Protein AF-A0A917XS15-F1 (afdb_monomer_lite)

pLDDT: mean 85.76, std 12.3, range [55.0, 95.81]

Organism: NCBI:txid1004261

Secondary structure (DSSP, 8-state):
--HHHHHHHHH-HHHHHHHHH-THHHHHHHHHGGGGHHHHHHHHHHHHHHHHHHHHHHHHHHHHHHHHHHHHHHHTT-

Structure (mmCIF, N/CA/C/O backbone):
data_AF-A0A917XS15-F1
#
_entry.id   AF-A0A917XS15-F1
#
loop_
_atom_site.group_PDB
_atom_site.id
_atom_site.type_symbol
_atom_site.label_atom_id
_atom_site.label_alt_id
_atom_site.label_comp_id
_atom_site.label_asym_id
_atom_site.label_entity_id
_atom_site.label_seq_id
_atom_site.pdbx_PDB_ins_code
_atom_site.Cartn_x
_atom_site.Cartn_y
_atom_site.Cartn_z
_atom_site.occupancy
_atom_site.B_iso_or_equiv
_atom_site.auth_seq_id
_atom_site.auth_comp_id
_atom_site.auth_asym_id
_atom_site.auth_atom_id
_atom_site.pdbx_PDB_model_num
ATOM 1 N N . MET A 1 1 ? -13.075 -4.923 9.878 1.00 73.25 1 MET A N 1
ATOM 2 C CA . MET A 1 1 ? -12.364 -3.807 9.218 1.00 73.25 1 MET A CA 1
ATOM 3 C C . MET A 1 1 ? -13.409 -2.761 8.891 1.00 73.25 1 MET A C 1
ATOM 5 O O . MET A 1 1 ? -14.500 -3.145 8.487 1.00 73.25 1 MET A O 1
ATOM 9 N N . GLU A 1 2 ? -13.116 -1.488 9.129 1.00 87.12 2 GLU A N 1
ATOM 10 C CA . GLU A 1 2 ? -14.042 -0.385 8.856 1.00 87.12 2 GLU A CA 1
ATOM 11 C C . GLU A 1 2 ? -14.369 -0.283 7.356 1.00 87.12 2 GLU A C 1
ATOM 13 O O . GLU A 1 2 ? -13.505 -0.516 6.507 1.00 87.12 2 GLU A O 1
ATOM 18 N N . GLN A 1 3 ? -15.615 0.060 7.017 1.00 89.44 3 GLN A N 1
ATOM 19 C CA . GLN A 1 3 ? -16.079 0.093 5.626 1.00 89.44 3 GLN A CA 1
ATOM 20 C C . GLN A 1 3 ? -15.319 1.126 4.781 1.00 89.44 3 GLN A C 1
ATOM 22 O O . GLN A 1 3 ? -14.974 0.835 3.638 1.00 89.44 3 GLN A O 1
ATOM 27 N N . ALA A 1 4 ? -14.994 2.289 5.353 1.00 91.06 4 ALA A N 1
ATOM 28 C CA . ALA A 1 4 ? -14.209 3.325 4.682 1.00 91.06 4 ALA A CA 1
ATOM 29 C C . ALA A 1 4 ? -12.812 2.821 4.283 1.00 91.06 4 ALA A C 1
ATOM 31 O O . ALA A 1 4 ? -12.378 3.017 3.151 1.00 91.06 4 ALA A O 1
ATOM 32 N N . VAL A 1 5 ? -12.147 2.085 5.180 1.00 91.75 5 VAL A N 1
ATOM 33 C CA . VAL A 1 5 ? -10.839 1.466 4.913 1.00 91.75 5 VAL A CA 1
ATOM 34 C C . VAL A 1 5 ? -10.947 0.442 3.788 1.00 91.75 5 VAL A C 1
ATOM 36 O O . VAL A 1 5 ? -10.114 0.416 2.889 1.00 91.75 5 VAL A O 1
ATOM 39 N N . TYR A 1 6 ? -11.989 -0.389 3.794 1.00 91.19 6 TYR A N 1
ATOM 40 C CA . TYR A 1 6 ? -12.189 -1.373 2.732 1.00 91.19 6 TYR A CA 1
ATOM 41 C C . TYR A 1 6 ? -12.398 -0.720 1.356 1.00 91.19 6 TYR A C 1
ATOM 43 O O . TYR A 1 6 ? -11.810 -1.169 0.371 1.00 91.19 6 TYR A O 1
ATOM 51 N N . LEU A 1 7 ? -13.200 0.348 1.287 1.00 93.56 7 LEU A N 1
AT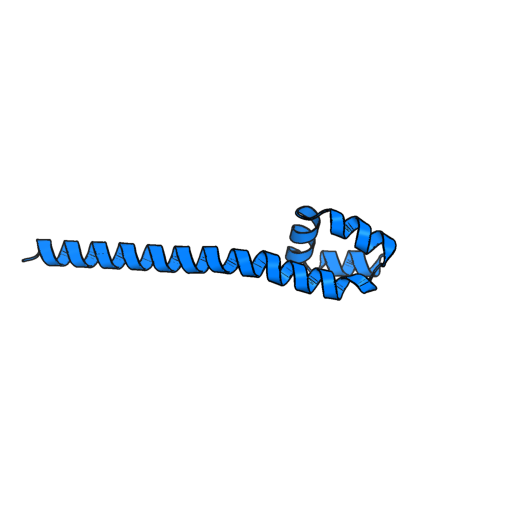OM 52 C CA . LEU A 1 7 ? -13.420 1.108 0.053 1.00 93.56 7 LEU A CA 1
ATOM 53 C C . LEU A 1 7 ? -12.123 1.760 -0.440 1.00 93.56 7 LEU A C 1
ATOM 55 O O . LEU A 1 7 ? -11.773 1.590 -1.605 1.00 93.56 7 LEU A O 1
ATOM 59 N N . TYR A 1 8 ? -11.362 2.384 0.462 1.00 93.56 8 TYR A N 1
ATOM 60 C CA . TYR A 1 8 ? -10.053 2.962 0.156 1.00 93.56 8 TYR A CA 1
ATOM 61 C C . TYR A 1 8 ? -9.085 1.936 -0.449 1.00 93.56 8 TYR A C 1
ATOM 63 O O . TYR A 1 8 ? -8.465 2.167 -1.486 1.00 93.56 8 TYR A O 1
ATOM 71 N N . LEU A 1 9 ? -8.991 0.752 0.166 1.00 92.62 9 LEU A N 1
ATOM 72 C CA . LEU A 1 9 ? -8.140 -0.326 -0.336 1.00 92.62 9 LEU A CA 1
ATOM 73 C C . LEU A 1 9 ? -8.606 -0.829 -1.705 1.00 92.62 9 LEU A C 1
ATOM 75 O O . LEU A 1 9 ? -7.777 -1.145 -2.558 1.00 92.62 9 L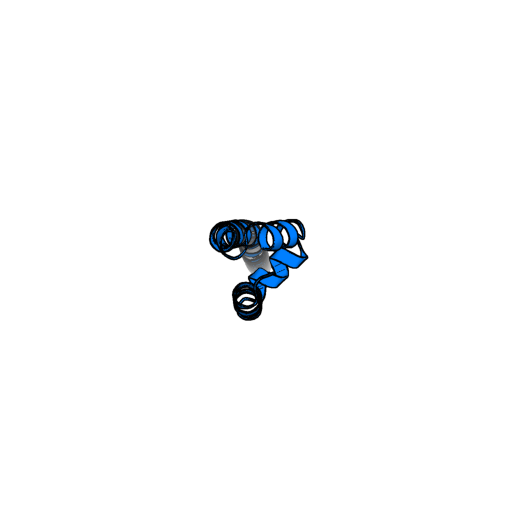EU A O 1
ATOM 79 N N . ARG A 1 10 ? -9.920 -0.887 -1.940 1.00 92.75 10 ARG A N 1
ATOM 80 C CA . ARG A 1 10 ? -10.498 -1.321 -3.218 1.00 92.75 10 ARG A CA 1
ATOM 81 C C . ARG A 1 10 ? -10.118 -0.402 -4.377 1.00 92.75 10 ARG A C 1
ATOM 83 O O . ARG A 1 10 ? -9.897 -0.902 -5.478 1.00 92.75 10 ARG A O 1
ATOM 90 N N . GLU A 1 11 ? -9.997 0.896 -4.126 1.00 94.38 11 GLU A N 1
ATOM 91 C CA . GLU A 1 11 ? -9.543 1.880 -5.116 1.00 94.38 11 GLU A CA 1
ATOM 92 C C . GLU A 1 11 ? -8.036 1.777 -5.413 1.00 94.38 11 GLU A C 1
ATOM 94 O O . GLU A 1 11 ? -7.568 2.267 -6.440 1.00 94.38 11 GLU A O 1
ATOM 99 N N . GLN A 1 12 ? -7.267 1.078 -4.567 1.00 93.56 12 GLN A N 1
ATOM 100 C CA . GLN A 1 12 ? -5.815 0.934 -4.694 1.00 93.56 12 GLN A CA 1
ATOM 101 C C . GLN A 1 12 ? -5.374 -0.528 -4.884 1.00 93.56 12 GLN A C 1
ATOM 103 O O . GLN A 1 12 ? -4.892 -1.181 -3.950 1.00 93.56 12 GLN A O 1
ATOM 108 N N . PRO A 1 13 ? -5.433 -1.064 -6.118 1.00 92.44 13 PRO A N 1
ATOM 109 C CA . PRO A 1 13 ? -5.159 -2.477 -6.384 1.00 92.44 13 PRO A CA 1
ATOM 110 C C . PRO A 1 13 ? -3.741 -2.922 -5.993 1.00 92.44 13 PRO A C 1
ATOM 112 O O . PRO A 1 13 ? -3.567 -4.047 -5.526 1.00 92.44 13 PRO A O 1
ATOM 115 N N . LYS A 1 14 ? -2.734 -2.044 -6.111 1.00 91.00 14 LYS A N 1
ATOM 116 C CA . LYS A 1 14 ? -1.351 -2.335 -5.680 1.00 91.00 14 LYS A CA 1
ATOM 117 C C . LYS A 1 14 ? -1.230 -2.503 -4.168 1.00 91.00 14 LYS A C 1
ATOM 119 O O . LYS A 1 14 ? -0.467 -3.354 -3.708 1.00 91.00 14 LYS A O 1
ATOM 124 N N . LEU A 1 15 ? -1.975 -1.698 -3.410 1.00 93.75 15 LEU A N 1
ATOM 125 C CA . LEU A 1 15 ? -2.003 -1.767 -1.954 1.00 93.75 15 LEU A CA 1
ATOM 126 C C . LEU A 1 15 ? -2.706 -3.054 -1.510 1.00 93.75 15 LEU A C 1
ATOM 128 O O . LEU A 1 15 ? -2.186 -3.777 -0.668 1.00 93.75 15 LEU A O 1
ATOM 132 N N . LEU A 1 16 ? -3.814 -3.422 -2.165 1.00 93.81 16 LEU A N 1
ATOM 133 C CA . LEU A 1 16 ? -4.461 -4.722 -1.958 1.00 93.81 16 LEU A CA 1
ATOM 134 C C . LEU A 1 16 ? -3.543 -5.904 -2.276 1.00 93.81 16 LEU A C 1
ATOM 136 O O . LEU A 1 16 ? -3.506 -6.869 -1.517 1.00 93.81 16 LEU A O 1
ATOM 140 N N . GLU A 1 17 ? -2.809 -5.861 -3.387 1.00 93.81 17 GLU A N 1
ATOM 141 C CA . GLU A 1 17 ? -1.832 -6.902 -3.714 1.00 93.81 17 GLU A CA 1
ATOM 142 C C . GLU A 1 17 ? -0.730 -6.991 -2.650 1.00 93.81 17 GLU A C 1
ATOM 144 O O . GLU A 1 17 ? -0.384 -8.090 -2.218 1.00 93.81 17 GLU A O 1
ATOM 149 N N . PHE A 1 18 ? -0.233 -5.850 -2.169 1.00 94.88 18 PHE A N 1
ATOM 150 C CA . PHE A 1 18 ? 0.759 -5.811 -1.100 1.00 94.88 18 PHE A CA 1
ATOM 151 C C . PHE A 1 18 ? 0.235 -6.457 0.187 1.00 94.88 18 PHE A C 1
ATOM 153 O O . PHE A 1 18 ? 0.896 -7.336 0.735 1.00 94.88 18 PHE A O 1
ATOM 160 N N . ILE A 1 19 ? -0.981 -6.111 0.622 1.00 94.62 19 ILE A N 1
ATOM 161 C CA . ILE A 1 19 ? -1.605 -6.710 1.813 1.00 94.62 19 ILE A CA 1
ATOM 162 C C . ILE A 1 19 ? -1.793 -8.226 1.631 1.00 94.62 19 ILE A C 1
ATOM 164 O O . ILE A 1 19 ? -1.559 -8.987 2.567 1.00 94.62 19 ILE A O 1
ATOM 168 N N . ARG A 1 20 ? -2.159 -8.699 0.429 1.00 93.88 20 ARG A N 1
ATOM 169 C CA . ARG A 1 20 ? -2.252 -10.146 0.144 1.00 93.88 20 ARG A CA 1
ATOM 170 C C . ARG A 1 20 ? -0.903 -10.853 0.272 1.00 93.88 20 ARG A C 1
ATOM 172 O O . ARG A 1 20 ? -0.862 -11.988 0.737 1.00 93.88 20 ARG A O 1
ATOM 179 N N . ARG A 1 21 ? 0.190 -10.197 -0.130 1.00 93.62 21 ARG A N 1
ATOM 180 C CA . ARG A 1 21 ? 1.561 -10.718 0.018 1.00 93.62 21 ARG A CA 1
ATOM 181 C C . ARG A 1 21 ? 2.066 -10.636 1.460 1.00 93.62 21 ARG A C 1
ATOM 183 O O . ARG A 1 21 ? 2.867 -11.471 1.861 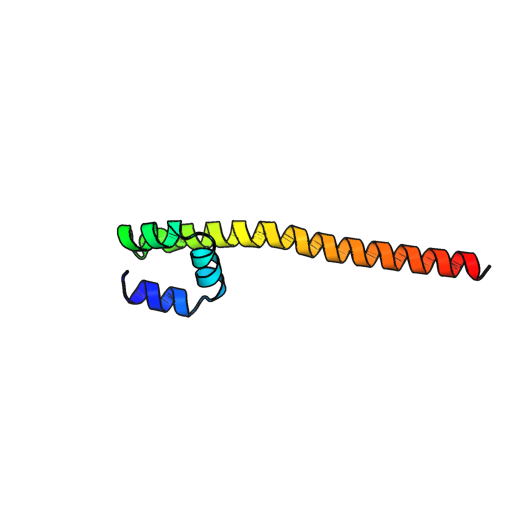1.00 93.62 21 ARG A O 1
ATOM 190 N N . GLN A 1 22 ? 1.596 -9.656 2.227 1.00 94.88 22 GLN A N 1
ATOM 191 C CA . GLN A 1 22 ? 1.991 -9.395 3.610 1.00 94.88 22 GLN A CA 1
ATOM 192 C C . GLN A 1 22 ? 0.756 -9.406 4.531 1.00 94.88 22 GLN A C 1
ATOM 194 O O . GLN A 1 22 ? 0.304 -8.355 4.994 1.00 94.88 22 GLN A O 1
ATOM 199 N N . PRO A 1 23 ? 0.194 -10.590 4.848 1.00 94.31 23 PRO A N 1
ATOM 200 C CA . PRO A 1 23 ? -1.095 -10.709 5.537 1.00 94.31 23 PRO A CA 1
ATOM 201 C C . PRO A 1 23 ? -1.100 -10.164 6.974 1.00 94.31 23 PRO A C 1
ATOM 203 O O . PRO A 1 23 ? -2.168 -9.989 7.562 1.00 94.31 23 PRO A O 1
ATOM 206 N N . ILE A 1 24 ? 0.068 -9.847 7.551 1.00 95.81 24 ILE A N 1
ATOM 207 C CA . ILE A 1 24 ? 0.176 -9.111 8.820 1.00 95.81 24 ILE A CA 1
ATOM 208 C C . ILE A 1 24 ? -0.619 -7.795 8.785 1.00 95.81 24 ILE A C 1
ATOM 210 O O . ILE A 1 24 ? -1.269 -7.452 9.772 1.00 95.81 24 ILE A O 1
ATOM 214 N N . TRP A 1 25 ? -0.679 -7.122 7.634 1.00 95.81 25 TRP A N 1
ATOM 215 C CA . TRP A 1 25 ? -1.406 -5.866 7.478 1.00 95.81 25 TRP A CA 1
ATOM 216 C C . TRP A 1 25 ? -2.912 -6.011 7.653 1.00 95.81 25 TRP A C 1
ATOM 218 O O . TRP A 1 25 ? -3.533 -5.097 8.185 1.00 95.81 25 TRP A O 1
ATOM 228 N N . TYR A 1 26 ? -3.510 -7.166 7.332 1.00 94.00 26 TYR A N 1
ATOM 229 C CA . TYR A 1 26 ? -4.917 -7.407 7.669 1.00 94.00 26 TYR A CA 1
ATOM 230 C C . TYR A 1 26 ? -5.156 -7.342 9.181 1.00 94.00 26 TYR A C 1
ATOM 232 O O . TYR A 1 26 ? -6.194 -6.843 9.611 1.00 94.00 26 TYR A O 1
ATOM 240 N N . ARG A 1 27 ? -4.194 -7.802 9.996 1.00 94.50 27 ARG A N 1
ATOM 241 C CA . ARG A 1 27 ? -4.292 -7.739 11.462 1.00 94.50 27 ARG A CA 1
ATOM 242 C C . ARG A 1 27 ? -4.154 -6.309 11.975 1.00 94.50 27 ARG A C 1
ATOM 244 O O . ARG A 1 27 ? -4.954 -5.916 12.821 1.00 94.50 27 ARG A O 1
ATOM 251 N N . TYR A 1 28 ? -3.205 -5.533 11.453 1.00 95.19 28 TYR A N 1
ATOM 252 C CA . TYR A 1 28 ? -3.055 -4.124 11.837 1.00 95.19 28 TYR A CA 1
ATOM 253 C C . TYR A 1 28 ? -4.266 -3.289 11.420 1.00 95.19 28 TYR A C 1
ATOM 255 O O . TYR A 1 28 ? -4.836 -2.585 12.247 1.00 95.19 28 TYR A O 1
ATOM 263 N N . LEU A 1 29 ? -4.755 -3.463 10.190 1.00 94.00 29 LEU A N 1
ATOM 264 C CA . LEU A 1 29 ? -5.969 -2.801 9.704 1.00 94.00 29 LEU A CA 1
ATOM 265 C C . LEU A 1 29 ? -7.211 -3.177 10.525 1.00 94.00 29 LEU A C 1
ATOM 267 O O . LEU A 1 29 ? -8.134 -2.376 10.652 1.00 94.00 29 LEU A O 1
ATOM 271 N N . LEU A 1 30 ? -7.261 -4.391 11.083 1.00 92.94 30 LEU A N 1
ATOM 272 C CA . LEU A 1 30 ? -8.359 -4.810 11.952 1.00 92.94 30 LEU A CA 1
ATOM 273 C C . LEU A 1 30 ? -8.273 -4.185 13.352 1.00 92.94 30 LEU A C 1
ATOM 275 O O . LEU A 1 30 ? -9.314 -3.860 13.914 1.00 92.94 30 LEU A O 1
ATOM 279 N N . ARG A 1 31 ? -7.065 -4.037 13.913 1.00 92.62 31 ARG A N 1
ATOM 280 C CA . ARG A 1 31 ? -6.852 -3.510 15.273 1.00 92.62 31 ARG A CA 1
ATOM 281 C C . ARG A 1 31 ? -6.858 -1.986 15.341 1.00 92.62 31 ARG A C 1
ATOM 283 O O . ARG A 1 31 ? -7.419 -1.427 16.274 1.00 92.62 31 ARG A O 1
ATOM 290 N N . GLU A 1 32 ? -6.226 -1.330 14.376 1.00 93.50 32 GLU A N 1
ATOM 291 C CA . GLU A 1 32 ? -5.945 0.112 14.405 1.00 93.50 32 GLU A CA 1
ATOM 292 C C . GLU A 1 32 ? -6.752 0.898 13.361 1.00 93.50 32 GLU A C 1
ATOM 29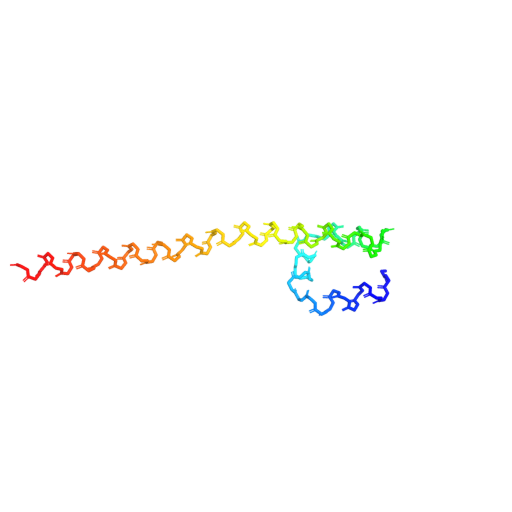4 O O . GLU A 1 32 ? -6.807 2.129 13.410 1.00 93.50 32 GLU A O 1
ATOM 299 N N . GLY A 1 33 ? -7.424 0.199 12.438 1.00 91.62 33 GLY A N 1
ATOM 300 C CA . GLY A 1 33 ? -8.288 0.811 11.432 1.00 91.62 33 GLY A CA 1
ATOM 301 C C . GLY A 1 33 ? -7.516 1.711 10.469 1.00 91.62 33 GLY A C 1
ATOM 302 O O . GLY A 1 33 ? -6.423 1.370 10.019 1.00 91.62 33 GLY A O 1
ATOM 303 N N . ALA A 1 34 ? -8.084 2.877 10.152 1.00 92.19 34 ALA A N 1
ATOM 304 C CA . ALA A 1 34 ? -7.498 3.831 9.209 1.00 92.19 34 ALA A CA 1
ATOM 305 C C . ALA A 1 34 ? -6.151 4.429 9.669 1.00 92.19 34 ALA A C 1
ATOM 307 O O . ALA A 1 34 ? -5.392 4.924 8.839 1.00 92.19 34 ALA A O 1
ATOM 308 N N . LYS A 1 35 ? -5.819 4.362 10.967 1.00 94.69 35 LYS A N 1
ATOM 309 C CA . LYS A 1 35 ? -4.586 4.953 11.522 1.00 94.69 35 LYS A CA 1
ATOM 310 C C . LYS A 1 35 ? -3.310 4.348 10.940 1.00 94.69 35 LYS A C 1
ATOM 312 O O . LYS A 1 35 ? -2.302 5.037 10.851 1.00 94.69 35 LYS A O 1
ATOM 317 N N . VAL A 1 36 ? -3.365 3.083 10.525 1.00 95.00 36 VAL A N 1
ATOM 318 C CA . VAL A 1 36 ? -2.204 2.348 10.005 1.00 95.00 36 VAL A CA 1
ATOM 319 C C . VAL A 1 36 ? -2.003 2.526 8.489 1.00 95.00 36 VAL A C 1
ATOM 321 O O . VAL A 1 36 ? -1.031 2.022 7.931 1.00 95.00 36 VAL A O 1
ATOM 324 N N . LEU A 1 37 ? -2.904 3.238 7.795 1.00 94.06 37 LEU A N 1
ATOM 325 C CA . LEU A 1 37 ? -2.825 3.442 6.341 1.00 94.06 37 LEU A CA 1
ATOM 326 C C . LEU A 1 37 ? -1.549 4.175 5.877 1.00 94.06 37 LEU A C 1
ATOM 328 O O . LEU A 1 37 ? -0.947 3.715 4.906 1.00 94.06 37 LEU A O 1
ATOM 332 N N . PRO A 1 38 ? -1.066 5.239 6.552 1.00 94.94 38 PRO A N 1
ATOM 333 C CA . PRO A 1 38 ? 0.171 5.908 6.140 1.00 94.94 38 PRO A CA 1
ATOM 334 C C . PRO A 1 38 ? 1.401 4.992 6.231 1.00 94.94 38 PRO A C 1
ATOM 336 O O . PRO A 1 38 ? 2.262 5.008 5.348 1.00 94.94 38 PRO A O 1
ATOM 339 N N . GLU A 1 39 ? 1.466 4.161 7.276 1.00 95.81 39 GLU A N 1
ATOM 340 C CA . GLU A 1 39 ? 2.528 3.164 7.472 1.00 95.81 39 GLU A CA 1
ATOM 341 C C . GLU A 1 39 ? 2.464 2.092 6.375 1.00 95.81 39 GLU A C 1
ATOM 343 O O . GLU A 1 39 ? 3.468 1.786 5.732 1.00 95.81 39 GLU A O 1
ATOM 348 N N . LEU A 1 40 ? 1.258 1.583 6.098 1.00 95.06 40 LEU A N 1
ATOM 349 C CA . LEU A 1 40 ? 0.991 0.613 5.038 1.00 95.06 40 LEU A CA 1
ATOM 350 C C . LEU A 1 40 ? 1.459 1.126 3.670 1.00 95.06 40 LEU A C 1
ATOM 352 O O . LEU A 1 40 ? 2.094 0.392 2.915 1.00 95.06 40 LEU A O 1
ATOM 356 N N . GLU A 1 41 ? 1.150 2.377 3.335 1.00 93.69 41 GLU A N 1
ATOM 357 C CA . GLU A 1 41 ? 1.561 2.994 2.073 1.00 93.69 41 GLU A CA 1
ATOM 358 C C . GLU A 1 41 ? 3.069 3.166 1.966 1.00 93.69 41 GLU A C 1
ATOM 360 O O . GLU A 1 41 ? 3.647 2.917 0.905 1.00 93.69 41 GLU A O 1
ATOM 365 N N . LYS A 1 42 ? 3.716 3.593 3.053 1.00 93.38 42 LYS A N 1
ATOM 366 C CA . LYS A 1 42 ? 5.171 3.717 3.117 1.00 93.38 42 LYS A CA 1
ATOM 367 C C . LYS A 1 42 ? 5.834 2.360 2.881 1.00 93.38 42 LYS A C 1
ATOM 369 O O . LYS A 1 42 ? 6.702 2.252 2.018 1.00 93.38 42 LYS A O 1
ATOM 374 N N . GLU A 1 43 ? 5.379 1.324 3.573 1.00 94.00 43 GLU A N 1
ATOM 375 C CA . GLU A 1 43 ? 5.915 -0.033 3.448 1.00 94.00 43 GLU A CA 1
ATOM 376 C C . GLU A 1 43 ? 5.638 -0.638 2.069 1.00 94.00 43 GLU A C 1
ATOM 378 O O . GLU A 1 43 ? 6.529 -1.229 1.457 1.00 94.00 43 GLU A O 1
ATOM 383 N N . ALA A 1 44 ? 4.458 -0.395 1.495 1.00 93.44 44 ALA A N 1
ATOM 384 C CA . ALA A 1 44 ? 4.161 -0.788 0.121 1.00 93.44 44 ALA A CA 1
ATOM 385 C C . ALA A 1 44 ? 5.093 -0.092 -0.888 1.00 93.44 44 ALA A C 1
ATOM 387 O O . ALA A 1 44 ? 5.574 -0.730 -1.827 1.00 93.44 44 ALA A O 1
ATOM 388 N N . LYS A 1 45 ? 5.386 1.203 -0.702 1.00 90.00 45 LYS A N 1
ATOM 389 C CA . LYS A 1 45 ? 6.342 1.942 -1.545 1.00 90.00 45 LYS A CA 1
ATOM 390 C C . LYS A 1 45 ? 7.752 1.378 -1.424 1.00 90.00 45 LYS A C 1
ATOM 392 O O . LYS A 1 45 ? 8.415 1.254 -2.446 1.00 90.00 45 LYS A O 1
ATOM 397 N N . VAL A 1 46 ? 8.199 1.005 -0.226 1.00 89.38 46 VAL A N 1
ATOM 398 C CA . VAL A 1 46 ? 9.508 0.362 -0.027 1.00 89.38 46 VAL A CA 1
ATOM 399 C C . VAL A 1 46 ? 9.537 -1.013 -0.697 1.00 89.38 46 VAL A C 1
ATOM 401 O O . VAL A 1 46 ? 10.444 -1.289 -1.481 1.00 89.38 46 VAL A O 1
ATOM 404 N N . PHE A 1 47 ? 8.515 -1.842 -0.474 1.00 88.62 47 PHE A N 1
ATOM 405 C CA . PHE A 1 47 ? 8.384 -3.172 -1.070 1.00 88.62 47 PHE A CA 1
ATOM 406 C C . PHE A 1 47 ? 8.429 -3.129 -2.603 1.00 88.62 47 PHE A C 1
ATOM 408 O O . PHE A 1 47 ? 9.205 -3.855 -3.232 1.00 88.62 47 PHE A O 1
ATOM 415 N N . TYR A 1 48 ? 7.641 -2.237 -3.214 1.00 85.38 48 TYR A N 1
ATOM 416 C CA . TYR A 1 48 ? 7.629 -2.068 -4.666 1.00 85.38 48 TYR A CA 1
ATOM 417 C C . TYR A 1 48 ? 8.846 -1.304 -5.197 1.00 85.38 48 TYR A C 1
ATOM 419 O O . TYR A 1 48 ? 9.296 -1.569 -6.310 1.00 85.38 48 TYR A O 1
ATOM 427 N N . GLY A 1 49 ? 9.399 -0.378 -4.414 1.00 77.50 49 GLY A N 1
ATOM 428 C CA . GLY A 1 49 ? 10.607 0.382 -4.730 1.00 77.50 49 GLY A CA 1
ATOM 429 C C . GLY A 1 49 ? 11.838 -0.516 -4.833 1.00 77.50 49 GLY A C 1
ATOM 430 O O . GLY A 1 49 ? 12.592 -0.406 -5.795 1.00 77.50 49 GLY A O 1
ATOM 431 N N . GLN A 1 50 ? 11.979 -1.497 -3.937 1.00 59.62 50 GLN A N 1
ATOM 432 C CA . GLN A 1 50 ? 13.004 -2.539 -4.062 1.00 59.62 50 GLN A CA 1
ATOM 433 C C . GLN A 1 50 ? 12.794 -3.410 -5.314 1.00 59.62 50 GLN A C 1
ATOM 435 O O . GLN A 1 50 ? 13.759 -3.801 -5.971 1.00 59.62 50 GLN A O 1
ATOM 440 N N . THR A 1 51 ? 11.542 -3.670 -5.715 1.00 56.78 51 THR A N 1
ATOM 441 C CA . THR A 1 51 ? 11.255 -4.376 -6.980 1.00 56.78 51 THR A CA 1
ATOM 442 C C . THR A 1 51 ? 11.459 -3.504 -8.226 1.00 56.78 51 THR A C 1
ATOM 444 O O . THR A 1 51 ? 11.615 -4.044 -9.324 1.00 56.78 51 THR A O 1
ATOM 447 N N . PHE A 1 52 ? 11.486 -2.172 -8.101 1.00 55.00 52 PHE A N 1
ATOM 448 C CA . PHE A 1 52 ? 11.828 -1.271 -9.206 1.00 55.00 52 PHE A CA 1
ATOM 449 C C . PHE A 1 52 ? 13.308 -1.370 -9.585 1.00 55.00 52 PHE A C 1
ATOM 451 O O . PHE A 1 52 ? 13.601 -1.418 -10.780 1.00 55.00 52 PHE A O 1
ATOM 458 N N . SER A 1 53 ? 14.217 -1.519 -8.615 1.00 57.25 53 SER A N 1
ATOM 459 C CA . SER A 1 53 ? 15.650 -1.729 -8.878 1.00 57.25 53 SER A CA 1
ATOM 460 C C . SER A 1 53 ? 15.892 -2.943 -9.779 1.00 57.25 53 SER A C 1
ATOM 462 O O . SER A 1 53 ? 16.634 -2.864 -10.753 1.00 57.25 53 SER A O 1
ATOM 464 N N . GLY A 1 54 ? 15.178 -4.049 -9.538 1.00 56.94 54 GLY A N 1
ATOM 465 C CA . GLY A 1 54 ? 15.273 -5.243 -10.382 1.00 56.94 54 GLY A CA 1
ATOM 466 C C . GLY A 1 54 ? 14.799 -5.030 -11.827 1.00 56.94 54 GLY A C 1
ATOM 467 O O . GLY A 1 54 ? 15.323 -5.665 -12.739 1.00 56.94 54 GLY A O 1
ATOM 468 N N . ARG A 1 55 ? 13.832 -4.133 -12.069 1.00 58.22 55 ARG A N 1
ATOM 469 C CA . ARG A 1 55 ? 13.390 -3.785 -13.433 1.00 58.22 55 ARG A CA 1
ATOM 470 C C . ARG A 1 55 ? 14.350 -2.824 -14.130 1.00 58.22 55 ARG A C 1
ATOM 472 O O . ARG A 1 55 ? 14.583 -3.004 -15.319 1.00 58.22 55 ARG A O 1
ATOM 479 N N . LEU A 1 56 ? 14.926 -1.864 -13.405 1.00 59.12 56 LEU A N 1
ATOM 480 C CA . LEU A 1 56 ? 15.952 -0.970 -13.948 1.00 59.12 56 LEU A CA 1
ATOM 481 C C . LEU A 1 56 ? 17.213 -1.757 -14.350 1.00 59.12 56 LEU A C 1
ATOM 483 O O . LEU A 1 56 ? 17.730 -1.556 -15.445 1.00 59.12 56 LEU A O 1
ATOM 487 N N . ASN A 1 57 ? 17.625 -2.727 -13.523 1.00 59.00 57 ASN A N 1
ATOM 488 C CA . ASN A 1 57 ? 18.744 -3.624 -13.827 1.00 59.00 57 ASN A CA 1
ATOM 489 C C . ASN A 1 57 ? 18.501 -4.423 -15.116 1.00 59.00 57 ASN A C 1
ATOM 491 O O . ASN A 1 57 ? 19.330 -4.384 -16.013 1.00 59.00 57 ASN A O 1
ATOM 495 N N . ARG A 1 58 ? 17.320 -5.038 -15.287 1.00 61.84 58 ARG A N 1
ATOM 496 C CA . ARG A 1 58 ? 16.999 -5.792 -16.517 1.00 61.84 58 ARG A CA 1
ATOM 497 C C . ARG A 1 58 ? 17.042 -4.941 -17.789 1.00 61.84 58 ARG A C 1
ATOM 499 O O . ARG A 1 58 ? 17.418 -5.454 -18.838 1.00 61.84 58 ARG A O 1
ATOM 506 N N . VAL A 1 59 ? 16.637 -3.670 -17.719 1.00 68.56 59 VAL A N 1
ATOM 507 C CA . VAL A 1 59 ? 16.728 -2.750 -18.867 1.00 68.56 59 VAL A CA 1
ATOM 508 C C . VAL A 1 59 ? 18.193 -2.436 -19.182 1.00 68.56 59 VAL A C 1
ATOM 510 O O . VAL A 1 59 ? 18.581 -2.481 -20.347 1.00 68.56 59 VAL A O 1
ATOM 513 N N . SER A 1 60 ? 19.014 -2.187 -18.156 1.00 66.00 60 SER A N 1
ATOM 514 C CA . SER A 1 60 ? 20.462 -1.995 -18.313 1.00 66.00 60 SER A CA 1
ATOM 515 C C . SER A 1 60 ? 21.133 -3.220 -18.946 1.00 66.00 60 SER A C 1
ATOM 517 O O . SER A 1 60 ? 21.897 -3.078 -19.900 1.00 66.00 60 SER A O 1
ATOM 519 N N . ASP A 1 61 ? 20.788 -4.424 -18.485 1.00 72.69 61 ASP A N 1
ATOM 520 C CA . AS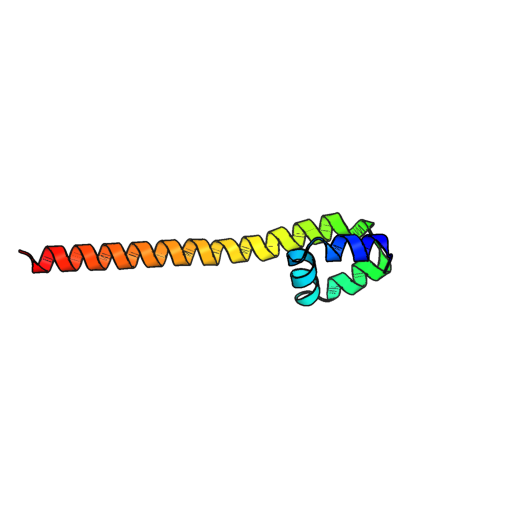P A 1 61 ? 21.347 -5.681 -18.992 1.00 72.69 61 ASP A CA 1
ATOM 521 C C . ASP A 1 61 ? 20.991 -5.907 -20.473 1.00 72.69 61 ASP A C 1
ATOM 523 O O . ASP A 1 61 ? 21.837 -6.300 -21.277 1.00 72.69 61 ASP A O 1
ATOM 527 N N . GLN A 1 62 ? 19.748 -5.608 -20.874 1.00 73.75 62 GLN A N 1
ATOM 528 C CA . GLN A 1 62 ? 19.309 -5.716 -22.271 1.00 73.75 62 GLN A CA 1
ATOM 529 C C . GLN A 1 62 ? 20.042 -4.735 -23.196 1.00 73.75 62 GLN A C 1
ATOM 531 O O . GLN A 1 62 ? 20.449 -5.118 -24.294 1.00 73.75 62 GLN A O 1
ATOM 536 N N . VAL A 1 63 ? 20.258 -3.491 -22.753 1.00 81.44 63 VAL A N 1
ATOM 537 C CA . VAL A 1 63 ? 21.019 -2.486 -23.517 1.00 81.44 63 VAL A CA 1
ATOM 538 C C . VAL A 1 63 ? 22.498 -2.867 -23.627 1.00 81.44 63 VAL A C 1
ATOM 540 O O . VAL A 1 63 ? 23.106 -2.680 -24.686 1.00 81.44 63 VAL A O 1
ATOM 543 N N . GLN A 1 64 ? 23.078 -3.447 -22.573 1.00 80.81 64 GLN A N 1
ATOM 544 C CA . GLN A 1 64 ? 24.459 -3.924 -22.590 1.00 80.81 64 GLN A CA 1
ATOM 545 C C . GLN A 1 64 ? 24.638 -5.084 -23.579 1.00 80.81 64 GLN A C 1
ATOM 547 O O . GLN A 1 64 ? 25.560 -5.052 -24.395 1.00 80.81 64 GLN A O 1
ATOM 552 N N . MET A 1 65 ? 23.723 -6.059 -23.580 1.00 86.31 65 MET A N 1
ATOM 553 C CA . MET A 1 65 ? 23.732 -7.154 -24.557 1.00 86.31 65 MET A CA 1
ATOM 554 C C . MET A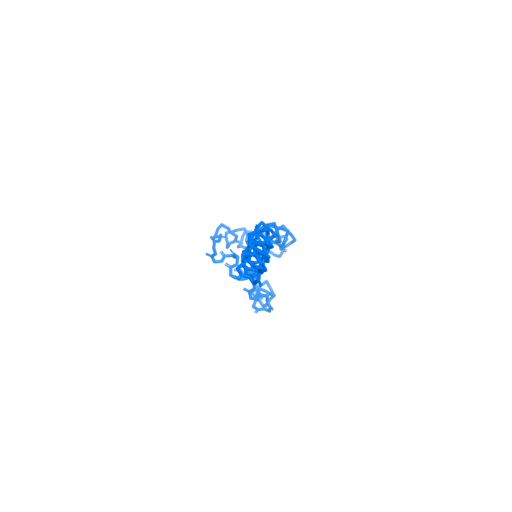 1 65 ? 23.536 -6.648 -25.993 1.00 86.31 65 MET A C 1
ATOM 556 O O . MET A 1 65 ? 24.255 -7.080 -26.890 1.00 86.31 65 MET A O 1
ATOM 560 N N . ALA A 1 66 ? 22.627 -5.692 -26.223 1.00 88.00 66 ALA A N 1
ATOM 561 C CA . ALA A 1 66 ? 22.441 -5.086 -27.544 1.00 88.00 66 ALA A CA 1
ATOM 562 C C . ALA A 1 66 ? 23.717 -4.379 -28.039 1.00 88.00 66 ALA A C 1
ATOM 564 O O . ALA A 1 66 ? 24.122 -4.566 -29.185 1.00 88.00 66 ALA A O 1
ATOM 565 N N . SER A 1 67 ? 24.395 -3.633 -27.162 1.00 83.88 67 SER A N 1
ATOM 566 C CA . SER A 1 67 ? 25.675 -2.977 -27.471 1.00 83.88 67 SER A CA 1
ATOM 567 C C . SER A 1 67 ? 26.780 -3.986 -27.803 1.00 83.88 67 SER A C 1
ATOM 569 O O . SER A 1 67 ? 27.546 -3.778 -28.742 1.00 83.88 67 SER A O 1
ATOM 571 N N . MET A 1 68 ? 26.843 -5.108 -27.075 1.00 87.56 68 MET A N 1
ATOM 572 C CA . MET A 1 68 ? 27.786 -6.193 -27.370 1.00 87.56 68 MET A CA 1
ATOM 573 C C . MET A 1 68 ? 27.538 -6.799 -28.755 1.00 87.56 68 MET A C 1
ATOM 575 O O . MET A 1 68 ? 28.488 -6.987 -29.511 1.00 87.56 68 MET A O 1
ATOM 579 N N . LEU A 1 69 ? 26.277 -7.056 -29.118 1.00 91.38 69 LEU A N 1
ATOM 580 C CA . LEU A 1 69 ? 25.921 -7.605 -30.431 1.00 91.38 69 LEU A CA 1
ATOM 581 C C . LEU A 1 69 ? 26.278 -6.648 -31.578 1.00 91.38 69 LEU A C 1
ATOM 583 O O . LEU A 1 69 ? 26.808 -7.092 -32.594 1.00 91.38 69 LEU A O 1
ATOM 587 N N . ILE A 1 70 ? 26.044 -5.342 -31.405 1.00 91.50 70 ILE A N 1
ATOM 588 C CA . ILE A 1 70 ? 26.428 -4.314 -32.388 1.00 91.50 70 ILE A CA 1
ATOM 589 C C . ILE A 1 70 ? 27.951 -4.282 -32.572 1.00 91.50 70 ILE A C 1
ATOM 591 O O . ILE A 1 70 ? 28.431 -4.245 -33.703 1.00 91.50 70 ILE A O 1
ATOM 595 N N . ASN A 1 71 ? 28.718 -4.352 -31.480 1.00 88.56 71 ASN A N 1
ATOM 596 C CA . ASN A 1 71 ? 30.179 -4.380 -31.550 1.00 88.56 71 ASN A CA 1
ATOM 597 C C . ASN A 1 71 ? 30.702 -5.624 -32.282 1.00 88.56 71 ASN A C 1
ATOM 599 O O . ASN A 1 71 ? 31.580 -5.495 -33.128 1.00 88.56 71 ASN A O 1
ATOM 603 N N . VAL A 1 72 ? 30.141 -6.810 -32.016 1.00 89.25 72 VAL A N 1
ATOM 604 C CA . VAL A 1 72 ? 30.507 -8.043 -32.739 1.00 89.25 72 VAL A CA 1
ATOM 605 C C . VAL A 1 72 ? 30.172 -7.929 -34.227 1.00 89.25 72 VAL A C 1
ATOM 607 O O . VAL A 1 72 ? 30.994 -8.289 -35.063 1.00 89.25 72 VAL A O 1
ATOM 610 N N . ALA A 1 73 ? 29.003 -7.388 -34.575 1.00 90.88 73 ALA A N 1
ATOM 611 C CA . ALA A 1 73 ? 28.618 -7.182 -35.970 1.00 90.88 73 ALA A CA 1
ATOM 612 C C . ALA A 1 73 ? 29.556 -6.211 -36.710 1.00 90.88 73 ALA A C 1
ATOM 614 O O . ALA A 1 73 ? 29.835 -6.426 -37.885 1.00 90.88 73 ALA A O 1
ATOM 615 N N . ASN A 1 74 ? 30.066 -5.178 -36.030 1.00 88.12 74 ASN A N 1
ATOM 616 C CA . ASN A 1 74 ? 31.060 -4.266 -36.599 1.00 88.12 74 ASN A CA 1
ATOM 617 C C . ASN A 1 74 ? 32.412 -4.958 -36.821 1.00 88.12 74 ASN A C 1
ATOM 619 O O . ASN A 1 74 ? 32.999 -4.777 -37.878 1.00 88.12 74 ASN A O 1
ATOM 623 N N . ILE A 1 75 ? 32.864 -5.797 -35.878 1.00 91.19 75 ILE A N 1
ATOM 624 C CA . ILE A 1 75 ? 34.115 -6.569 -36.011 1.00 91.19 75 ILE A CA 1
ATOM 625 C C . ILE A 1 75 ? 34.054 -7.550 -37.190 1.00 91.19 75 ILE A C 1
ATOM 627 O O . ILE A 1 75 ? 35.058 -7.769 -37.849 1.00 91.19 75 ILE A O 1
ATOM 631 N N . LEU A 1 76 ? 32.891 -8.154 -37.451 1.00 87.75 76 LEU A N 1
ATOM 632 C CA . LEU A 1 76 ? 32.701 -9.103 -38.557 1.00 87.75 76 LEU A CA 1
ATOM 633 C C . LEU A 1 76 ? 32.517 -8.433 -39.928 1.00 87.75 76 LEU A C 1
ATOM 635 O O . LEU A 1 76 ? 32.450 -9.133 -40.939 1.00 87.75 76 LEU A O 1
ATOM 639 N N . LYS A 1 77 ? 32.327 -7.110 -39.956 1.00 76.81 77 LYS A N 1
ATOM 640 C CA . LYS A 1 77 ? 32.112 -6.332 -41.181 1.00 76.81 77 LYS A CA 1
ATOM 641 C C . LYS A 1 77 ? 33.421 -5.758 -41.751 1.00 76.81 77 LYS A C 1
ATOM 643 O O . LYS A 1 77 ? 33.412 -5.356 -42.914 1.00 76.81 77 LYS A O 1
ATOM 648 N N . ASP A 1 78 ? 34.489 -5.739 -40.953 1.00 59.06 78 ASP A N 1
ATOM 649 C CA . ASP A 1 78 ? 35.878 -5.515 -41.387 1.00 59.06 78 ASP A CA 1
ATOM 650 C C . ASP A 1 78 ? 36.523 -6.829 -41.866 1.00 59.06 78 ASP A C 1
ATOM 652 O O . ASP A 1 78 ? 37.333 -6.769 -42.821 1.00 59.06 78 ASP A O 1
#

Radius of gyration: 21.35 Å; chains: 1; bounding box: 52×17×57 Å

InterPro domains:
  IPR025613 YlbE-like protein [PF14003] (4-72)

Sequence (78 aa):
MEQAVYLYLREQPKLLEFIRRQPIWYRYLLREGAKVLPELEKEAKVFYGQTFSGRLNRVSDQVQMASMLINVANILKD

Foldseek 3Di:
DDPVQVVVVVVPVLLVVLCVVVVVVVVVCVPVNPVCVVVSVVVSCVVVVVVVVVVVVVVVVVVVVVVVVVVVVVVVVD